Protein AF-A0A1W9MAE9-F1 (afdb_monomer_lite)

Secondary structure (DSSP, 8-state):
--HHHHHHHHHHHHHHHTT-THHHHHHHHHTT--SHHHHHHHHHHHHHTTGGGTTTSTTHHHHHHHHHHHHHHHHHHHHHHTTPPPHHHHHHHHHHHHHHHHHHHHHHHHHHHHHHHHHHHHHHHHHHHHHHHHHHHHHHHHHHHHHHHHHHHHHHHHSSSSSSS--

Sequence (167 aa):
MDKNFLEFWGNFMLNAAKGQQQVENINRWMKGGSGDGFQELTSMFKKAYGLDSSEKSPEYAGFWKKASEDFFNSFKESMGLMGMVSKEEHLNLVRKYETLKEKAENQDETIRHLRMLLGEKDIEQKEISGKFQELAKSQTDQFQELVKNFRQCYQGSSSKTEEKKGS

Radius of gyration: 48.19 Å; chains: 1; bounding box: 92×35×137 Å

pLDDT: mean 79.68, std 14.2, range [36.09, 94.31]

Structure (mmCIF, N/CA/C/O backbone):
data_AF-A0A1W9MAE9-F1
#
_entry.id   AF-A0A1W9MAE9-F1
#
loop_
_atom_site.group_PDB
_atom_site.id
_atom_site.type_symbol
_atom_site.label_atom_id
_atom_site.label_alt_id
_atom_site.label_comp_id
_atom_site.label_asym_id
_atom_site.label_entity_id
_atom_site.label_seq_id
_atom_site.pdbx_PDB_ins_code
_atom_site.Cartn_x
_atom_site.Cartn_y
_atom_site.Cartn_z
_atom_site.occupancy
_atom_site.B_iso_or_equiv
_atom_site.auth_seq_id
_atom_site.auth_comp_id
_atom_site.auth_asym_id
_atom_site.auth_atom_id
_atom_site.pdbx_PDB_model_num
ATOM 1 N N . MET A 1 1 ? 1.046 7.521 -25.106 1.00 81.00 1 MET A N 1
ATOM 2 C CA . MET A 1 1 ? 2.027 6.541 -25.607 1.00 81.00 1 MET A CA 1
ATOM 3 C C . MET A 1 1 ? 2.375 6.901 -27.033 1.00 81.00 1 MET A C 1
ATOM 5 O O . MET A 1 1 ? 1.470 7.118 -27.833 1.00 81.00 1 MET A O 1
ATOM 9 N N . ASP A 1 2 ? 3.664 6.984 -27.338 1.00 88.19 2 ASP A N 1
ATOM 10 C CA . ASP A 1 2 ? 4.166 7.301 -28.671 1.00 88.19 2 ASP A CA 1
ATOM 11 C C . ASP A 1 2 ? 4.330 6.047 -29.552 1.00 88.19 2 ASP A C 1
ATOM 13 O O . ASP A 1 2 ? 4.388 4.911 -29.075 1.00 88.19 2 ASP A O 1
ATOM 17 N N . LYS A 1 3 ? 4.381 6.255 -30.872 1.00 90.31 3 LYS A N 1
ATOM 18 C CA . LYS A 1 3 ? 4.482 5.172 -31.860 1.00 90.31 3 LYS A CA 1
ATOM 19 C C . LYS A 1 3 ? 5.784 4.375 -31.720 1.00 90.31 3 LYS A C 1
ATOM 21 O O . LYS A 1 3 ? 5.751 3.158 -31.882 1.00 90.31 3 LYS A O 1
ATOM 26 N N . ASN A 1 4 ? 6.899 5.036 -31.413 1.00 90.88 4 ASN A N 1
ATOM 27 C CA . ASN A 1 4 ? 8.212 4.394 -31.340 1.00 90.88 4 ASN A CA 1
ATOM 28 C C . ASN A 1 4 ? 8.292 3.474 -30.114 1.00 90.88 4 ASN A C 1
ATOM 30 O O . ASN A 1 4 ? 8.843 2.380 -30.198 1.00 90.88 4 ASN A O 1
ATOM 34 N N . PHE A 1 5 ? 7.656 3.857 -29.003 1.00 90.06 5 PHE A N 1
ATOM 35 C CA . PHE A 1 5 ? 7.480 2.990 -27.836 1.00 90.06 5 PHE A CA 1
ATOM 36 C C . PHE A 1 5 ? 6.706 1.704 -28.170 1.00 90.06 5 PHE A C 1
ATOM 38 O O . PHE A 1 5 ? 7.110 0.608 -27.773 1.00 90.06 5 PHE A O 1
ATOM 45 N N . LEU A 1 6 ? 5.610 1.809 -28.928 1.00 89.75 6 LEU A N 1
ATOM 46 C CA . LEU A 1 6 ? 4.840 0.638 -29.364 1.00 89.75 6 LEU A CA 1
ATOM 47 C C . LEU A 1 6 ? 5.619 -0.223 -30.361 1.00 89.75 6 LEU A C 1
ATOM 49 O O . LEU A 1 6 ? 5.540 -1.445 -30.303 1.00 89.75 6 LEU A O 1
ATOM 53 N N . GLU A 1 7 ? 6.393 0.396 -31.249 1.00 90.06 7 GLU A N 1
ATOM 54 C CA . GLU A 1 7 ? 7.270 -0.307 -32.184 1.00 90.06 7 GLU A CA 1
ATOM 55 C C . GLU A 1 7 ? 8.385 -1.065 -31.451 1.00 90.06 7 GLU A C 1
ATOM 57 O O . GLU A 1 7 ? 8.657 -2.225 -31.768 1.00 90.06 7 GLU A O 1
ATOM 62 N N . PHE A 1 8 ? 8.974 -0.459 -30.418 1.00 90.12 8 PHE A N 1
ATOM 63 C CA . PHE A 1 8 ? 9.934 -1.114 -29.535 1.00 90.12 8 PHE A CA 1
ATOM 64 C C . PHE A 1 8 ? 9.328 -2.365 -28.882 1.00 90.12 8 PHE A C 1
ATOM 66 O O . PHE A 1 8 ? 9.866 -3.463 -29.043 1.00 90.12 8 PHE A O 1
ATOM 73 N N . TRP A 1 9 ? 8.184 -2.228 -28.202 1.00 86.88 9 TRP A N 1
ATOM 74 C CA . TRP A 1 9 ? 7.531 -3.352 -27.520 1.00 86.88 9 TRP A CA 1
ATOM 75 C C . TRP A 1 9 ? 6.960 -4.393 -28.485 1.00 86.88 9 TRP A C 1
ATOM 77 O O . TRP A 1 9 ? 7.002 -5.585 -28.191 1.00 86.88 9 TRP A O 1
ATOM 87 N N . GLY A 1 10 ? 6.474 -3.976 -29.654 1.00 87.31 10 GLY A N 1
ATOM 88 C CA . GLY A 1 10 ? 6.004 -4.873 -30.705 1.00 87.31 10 GLY A CA 1
ATOM 89 C C . GLY A 1 10 ? 7.134 -5.750 -31.238 1.00 87.31 10 GLY A C 1
ATOM 90 O O . GLY A 1 10 ? 7.005 -6.971 -31.265 1.00 87.31 10 GLY A O 1
ATOM 91 N N . ASN A 1 11 ? 8.277 -5.149 -31.579 1.00 86.31 11 ASN A N 1
ATOM 92 C CA . ASN A 1 11 ? 9.458 -5.894 -32.017 1.00 86.31 11 ASN A CA 1
ATOM 93 C C . ASN A 1 11 ? 9.990 -6.816 -30.914 1.00 86.31 11 ASN A C 1
ATOM 95 O O . ASN A 1 11 ? 10.343 -7.961 -31.187 1.00 86.31 11 ASN A O 1
ATOM 99 N N . PHE A 1 12 ? 9.990 -6.345 -29.668 1.00 83.44 12 PHE A N 1
ATOM 100 C CA . PHE A 1 12 ? 10.387 -7.132 -28.506 1.00 83.44 12 PHE A CA 1
ATOM 101 C C . PHE A 1 12 ? 9.510 -8.366 -28.292 1.00 83.44 12 PHE A C 1
ATOM 103 O O . PHE A 1 12 ? 10.018 -9.482 -28.218 1.00 83.44 12 PHE A O 1
ATOM 110 N N . MET A 1 13 ? 8.189 -8.203 -28.271 1.00 83.75 13 MET A N 1
ATOM 111 C CA . MET A 1 13 ? 7.272 -9.328 -28.082 1.00 83.75 13 MET A CA 1
ATOM 112 C C . MET A 1 13 ? 7.301 -10.297 -29.269 1.00 83.75 13 MET A C 1
ATOM 114 O O . MET A 1 13 ? 7.231 -11.509 -29.074 1.00 83.75 13 MET A O 1
ATOM 118 N N . LEU A 1 14 ? 7.454 -9.793 -30.498 1.00 84.38 14 LEU A N 1
ATOM 119 C CA . LEU A 1 14 ? 7.577 -10.634 -31.692 1.00 84.38 14 LEU A CA 1
ATOM 120 C C . LEU A 1 14 ? 8.859 -11.469 -31.687 1.00 84.38 14 LEU A C 1
ATOM 122 O O . LEU A 1 14 ? 8.829 -12.640 -32.064 1.00 84.38 14 LEU A O 1
ATOM 126 N N . ASN A 1 15 ? 9.983 -10.892 -31.273 1.00 78.44 15 ASN A N 1
ATOM 127 C CA . ASN A 1 15 ? 11.249 -11.611 -31.192 1.00 78.44 15 ASN A CA 1
ATOM 128 C C . ASN A 1 15 ? 11.255 -12.615 -30.025 1.00 78.44 15 ASN A C 1
ATOM 130 O O . ASN A 1 15 ? 11.733 -13.739 -30.194 1.00 78.44 15 ASN A O 1
ATOM 134 N N . ALA A 1 16 ? 10.630 -12.271 -28.892 1.00 76.12 16 ALA A N 1
ATOM 135 C CA . ALA A 1 16 ? 10.379 -13.211 -27.801 1.00 76.12 16 ALA A CA 1
ATOM 136 C C . ALA A 1 16 ? 9.494 -14.391 -28.250 1.00 76.12 16 ALA A C 1
ATOM 138 O O . ALA A 1 16 ? 9.818 -15.545 -27.971 1.00 76.12 16 ALA A O 1
ATOM 139 N N . ALA A 1 17 ? 8.427 -14.133 -29.015 1.00 76.94 17 ALA A N 1
ATOM 140 C CA . ALA A 1 17 ? 7.541 -15.171 -29.553 1.00 76.94 17 ALA A CA 1
ATOM 141 C C . ALA A 1 17 ? 8.239 -16.102 -30.560 1.00 76.94 17 ALA A C 1
ATOM 143 O O . ALA A 1 17 ? 7.889 -17.275 -30.669 1.00 76.94 17 ALA A O 1
ATOM 144 N N . LYS A 1 18 ? 9.253 -15.603 -31.275 1.00 77.50 18 LYS A N 1
ATOM 145 C CA . LYS A 1 18 ? 10.089 -16.399 -32.189 1.00 77.50 18 LYS A CA 1
ATOM 146 C C . LYS A 1 18 ? 11.131 -17.265 -31.468 1.00 77.50 18 LYS A C 1
ATOM 148 O O . LYS A 1 18 ? 11.883 -17.965 -32.140 1.00 77.50 18 LYS A O 1
ATOM 153 N N . GLY A 1 19 ? 11.200 -17.221 -30.135 1.00 65.62 19 GLY A N 1
ATOM 154 C CA . GLY A 1 19 ? 12.143 -18.019 -29.348 1.00 65.62 19 GLY A CA 1
ATOM 155 C C . GLY A 1 19 ? 13.604 -17.579 -29.488 1.00 65.62 19 GLY A C 1
ATOM 156 O O . GLY A 1 19 ? 14.506 -18.353 -29.177 1.00 65.62 19 GLY A O 1
ATOM 157 N N . GLN A 1 20 ? 13.862 -16.353 -29.960 1.00 62.25 20 GLN A N 1
ATOM 158 C CA . GLN A 1 20 ? 15.208 -15.777 -29.900 1.00 62.25 20 GLN A CA 1
ATOM 159 C C . GLN A 1 20 ? 15.594 -15.539 -28.425 1.00 62.25 20 GLN A C 1
ATOM 161 O O . GLN A 1 20 ? 14.709 -15.393 -27.583 1.00 62.25 20 GLN A O 1
ATOM 166 N N . GLN A 1 21 ? 16.900 -15.497 -28.111 1.00 60.44 21 GLN A N 1
ATOM 167 C CA . GLN A 1 21 ? 17.541 -15.384 -26.772 1.00 60.44 21 GLN A CA 1
ATOM 168 C C . GLN A 1 21 ? 16.998 -14.295 -25.809 1.00 60.44 21 GLN A C 1
ATOM 170 O O . GLN A 1 21 ? 17.465 -14.158 -24.679 1.00 60.44 21 GLN A O 1
ATOM 175 N N . GLN A 1 22 ? 15.985 -13.536 -26.208 1.00 61.56 22 GLN A N 1
ATOM 176 C CA . GLN A 1 22 ? 15.434 -12.388 -25.511 1.00 61.56 22 GLN A CA 1
ATOM 177 C C . GLN A 1 22 ? 14.800 -12.727 -24.157 1.00 61.56 22 GLN A C 1
ATOM 179 O O . GLN A 1 22 ? 14.970 -11.958 -23.219 1.00 61.56 22 GLN A O 1
ATOM 184 N N . VAL A 1 23 ? 14.156 -13.889 -23.983 1.00 61.47 23 VAL A N 1
ATOM 185 C CA . VAL A 1 23 ? 13.601 -14.286 -22.667 1.00 61.47 23 VAL A CA 1
ATOM 186 C C . VAL A 1 23 ? 14.709 -14.518 -21.632 1.00 61.47 23 VAL A C 1
ATOM 188 O O . VAL A 1 23 ? 14.590 -14.109 -20.474 1.00 61.47 23 VAL A O 1
ATOM 191 N N . GLU A 1 24 ? 15.829 -15.113 -22.047 1.00 62.38 24 GLU A N 1
ATOM 192 C CA . GLU A 1 24 ? 17.001 -15.263 -21.182 1.00 62.38 24 GLU A CA 1
ATOM 193 C C . GLU A 1 24 ? 17.672 -13.917 -20.898 1.00 62.38 24 GLU A C 1
ATOM 195 O O . GLU A 1 24 ? 18.082 -13.666 -19.762 1.00 62.38 24 GLU A O 1
ATOM 200 N N . ASN A 1 25 ? 17.731 -13.031 -21.894 1.00 63.41 25 ASN A N 1
ATOM 201 C CA . ASN A 1 25 ? 18.308 -11.694 -21.760 1.00 63.41 25 ASN A CA 1
ATOM 202 C C . ASN A 1 25 ? 17.491 -10.807 -20.806 1.00 63.41 25 ASN A C 1
ATOM 204 O O . ASN A 1 25 ? 18.083 -10.069 -20.020 1.00 63.41 25 ASN A O 1
ATOM 208 N N . ILE A 1 26 ? 16.159 -10.953 -20.767 1.00 62.94 26 ILE A N 1
ATOM 209 C CA . ILE A 1 26 ? 15.279 -10.299 -19.780 1.00 62.94 26 ILE A CA 1
ATOM 210 C C . ILE A 1 26 ? 15.590 -10.778 -18.366 1.00 62.94 26 ILE A C 1
ATOM 212 O O . ILE A 1 26 ? 15.756 -9.964 -17.460 1.00 62.94 26 ILE A O 1
ATOM 216 N N . ASN A 1 27 ? 15.683 -12.095 -18.165 1.00 61.56 27 ASN A N 1
ATOM 217 C CA . ASN A 1 27 ? 15.955 -12.655 -16.843 1.00 61.56 27 ASN A CA 1
ATOM 218 C C . ASN A 1 27 ? 17.351 -12.240 -16.347 1.00 61.56 27 ASN A C 1
ATOM 220 O O . ASN A 1 27 ? 17.532 -11.952 -15.167 1.00 61.56 27 ASN A O 1
ATOM 224 N N . ARG A 1 28 ? 18.338 -12.153 -17.251 1.00 64.88 28 ARG A N 1
ATOM 225 C CA . ARG A 1 28 ? 19.680 -11.637 -16.942 1.00 64.88 28 ARG A CA 1
ATOM 226 C C . ARG A 1 28 ? 19.654 -10.141 -16.621 1.00 64.88 28 ARG A C 1
ATOM 228 O O . ARG A 1 28 ? 20.238 -9.750 -15.618 1.00 64.88 28 ARG A O 1
ATOM 235 N N . TRP A 1 29 ? 18.935 -9.328 -17.393 1.00 61.53 29 TRP A N 1
ATOM 236 C CA . TRP A 1 29 ? 18.770 -7.893 -17.140 1.00 61.53 29 TRP A CA 1
ATOM 237 C C . TRP A 1 29 ? 18.083 -7.614 -15.793 1.00 61.53 29 TRP A C 1
ATOM 239 O O . TRP A 1 29 ? 18.607 -6.848 -14.986 1.00 61.53 29 TRP A O 1
ATOM 249 N N . MET A 1 30 ? 16.977 -8.304 -15.490 1.00 59.62 30 MET A N 1
ATOM 250 C CA . MET A 1 30 ? 16.266 -8.179 -14.208 1.00 59.62 30 MET A CA 1
ATOM 251 C C . MET A 1 30 ? 17.112 -8.621 -13.005 1.00 59.62 30 MET A C 1
ATOM 253 O O . MET A 1 30 ? 16.928 -8.110 -11.904 1.00 59.62 30 MET A O 1
ATOM 257 N N . LYS A 1 31 ? 18.055 -9.551 -13.206 1.00 61.78 31 LYS A N 1
ATOM 258 C CA . LYS A 1 31 ? 18.998 -10.021 -12.176 1.00 61.78 31 LYS A CA 1
ATOM 259 C C . LYS A 1 31 ? 20.262 -9.158 -12.048 1.00 61.78 31 LYS A C 1
ATOM 261 O O . LYS A 1 31 ? 21.145 -9.513 -11.274 1.00 61.78 31 LYS A O 1
ATOM 266 N N . GLY A 1 32 ? 20.367 -8.045 -12.781 1.00 54.81 32 GLY A N 1
ATOM 267 C CA . GLY A 1 32 ? 21.540 -7.163 -12.749 1.00 54.81 32 GLY A CA 1
ATOM 268 C C . GLY A 1 32 ? 22.749 -7.683 -13.541 1.00 54.81 32 GLY A C 1
ATOM 269 O O . GLY A 1 32 ? 23.876 -7.260 -13.293 1.00 54.81 32 GLY A O 1
ATOM 270 N N . GLY A 1 33 ? 22.534 -8.609 -14.479 1.00 51.53 33 GLY A N 1
ATOM 271 C CA . GLY A 1 33 ? 23.567 -9.186 -15.337 1.00 51.53 33 GLY A CA 1
ATOM 272 C C . GLY A 1 33 ? 24.100 -8.203 -16.386 1.00 51.53 33 GLY A C 1
ATOM 273 O O . GLY A 1 33 ? 23.342 -7.511 -17.063 1.00 51.53 33 GLY A O 1
ATOM 274 N N . SER A 1 34 ? 25.426 -8.159 -16.502 1.00 52.59 34 SER A N 1
ATOM 275 C CA . SER A 1 34 ? 26.221 -7.208 -17.285 1.00 52.59 34 SER A CA 1
ATOM 276 C C . SER A 1 34 ? 26.209 -7.462 -18.805 1.00 52.59 34 SER A C 1
ATOM 278 O O . SER A 1 34 ? 26.154 -8.605 -19.252 1.00 52.59 34 SER A O 1
ATOM 280 N N . GLY A 1 35 ? 26.375 -6.385 -19.586 1.00 56.44 35 GLY A N 1
ATOM 281 C CA . GLY A 1 35 ? 26.931 -6.402 -20.948 1.00 56.44 35 GLY A CA 1
ATOM 282 C C . GLY A 1 35 ? 25.945 -6.670 -22.087 1.00 56.44 35 GLY A C 1
ATOM 283 O O . GLY A 1 35 ? 25.373 -5.734 -22.644 1.00 56.44 35 GLY A O 1
ATOM 284 N N . ASP A 1 36 ? 25.773 -7.936 -22.459 1.00 59.78 36 ASP A N 1
ATOM 285 C CA . ASP A 1 36 ? 25.252 -8.310 -23.784 1.00 59.78 36 ASP A CA 1
ATOM 286 C C . ASP A 1 36 ? 23.735 -8.111 -23.928 1.00 59.78 36 ASP A C 1
ATOM 288 O O . ASP A 1 36 ? 23.262 -7.591 -24.939 1.00 59.78 36 ASP A O 1
ATOM 292 N N . GLY A 1 37 ? 22.956 -8.424 -22.885 1.00 61.50 37 GLY A N 1
ATOM 293 C CA . GLY A 1 37 ? 21.502 -8.204 -22.894 1.00 61.50 37 GLY A CA 1
ATOM 294 C C . GLY A 1 37 ? 21.120 -6.719 -22.933 1.00 61.50 37 GLY A C 1
ATOM 295 O O . GLY A 1 37 ? 20.092 -6.347 -23.496 1.00 61.50 37 GLY A O 1
ATOM 296 N N . PHE A 1 38 ? 21.974 -5.849 -22.383 1.00 68.31 38 PHE A N 1
ATOM 297 C CA . PHE A 1 38 ? 21.770 -4.402 -22.423 1.00 68.31 38 PHE A CA 1
ATOM 298 C C . PHE A 1 38 ? 22.095 -3.812 -23.803 1.00 68.31 38 PHE A C 1
ATOM 300 O O . PHE A 1 38 ? 21.436 -2.865 -24.234 1.00 68.31 38 PHE A O 1
ATOM 307 N N . GLN A 1 39 ? 23.068 -4.382 -24.522 1.00 73.62 39 GLN A N 1
ATOM 308 C CA . GLN A 1 39 ? 23.413 -3.953 -25.881 1.00 73.62 39 GLN A CA 1
ATOM 309 C C . GLN A 1 39 ? 22.302 -4.268 -26.887 1.00 73.62 39 GLN A C 1
ATOM 311 O O . GLN A 1 39 ? 21.976 -3.410 -27.708 1.00 73.62 39 GLN A O 1
ATOM 316 N N . GLU A 1 40 ? 21.671 -5.443 -26.796 1.00 75.00 40 GLU A N 1
ATOM 317 C CA . GLU A 1 40 ? 20.544 -5.805 -27.667 1.00 75.00 40 GLU A CA 1
ATOM 318 C C . GLU A 1 40 ? 19.345 -4.866 -27.455 1.00 75.00 40 GLU A C 1
ATOM 320 O O . GLU A 1 40 ? 18.816 -4.300 -28.412 1.00 75.00 40 GLU A O 1
ATOM 325 N N . LEU A 1 41 ? 18.972 -4.617 -26.194 1.00 76.94 41 LEU A N 1
ATOM 326 C CA . LEU A 1 41 ? 17.910 -3.667 -25.843 1.00 76.94 41 LEU A CA 1
ATOM 327 C C . LEU A 1 41 ? 18.232 -2.248 -26.320 1.00 76.94 41 LEU A C 1
ATOM 329 O O . LEU A 1 41 ? 17.367 -1.560 -26.862 1.00 76.94 41 LEU A O 1
ATOM 333 N N . THR A 1 42 ? 19.488 -1.829 -26.164 1.00 82.88 42 THR A N 1
ATOM 334 C CA . THR A 1 42 ? 19.967 -0.531 -26.645 1.00 82.88 42 THR A CA 1
ATOM 335 C C . THR A 1 42 ? 19.876 -0.432 -28.167 1.00 82.88 42 THR A C 1
ATOM 337 O O . THR A 1 42 ? 19.451 0.599 -28.677 1.00 82.88 42 THR A O 1
ATOM 340 N N . SER A 1 43 ? 20.223 -1.488 -28.906 1.00 85.00 43 SER A N 1
ATOM 341 C CA . SER A 1 43 ? 20.089 -1.522 -30.368 1.00 85.00 43 SER A CA 1
ATOM 342 C C . SER A 1 43 ? 18.626 -1.448 -30.805 1.00 85.00 43 SER A C 1
ATOM 344 O O . SER A 1 43 ? 18.282 -0.663 -31.683 1.00 85.00 43 SER A O 1
ATOM 346 N N . MET A 1 44 ? 17.733 -2.194 -30.152 1.00 84.06 44 MET A N 1
ATOM 347 C CA . MET A 1 44 ? 16.300 -2.126 -30.446 1.00 84.06 44 MET A CA 1
ATOM 348 C C . MET A 1 44 ? 15.718 -0.741 -30.167 1.00 84.06 44 MET A C 1
ATOM 350 O O . MET A 1 44 ? 14.931 -0.231 -30.964 1.00 84.06 44 MET A O 1
ATOM 354 N N . PHE A 1 45 ? 16.124 -0.121 -29.059 1.00 88.19 45 PHE A N 1
ATOM 355 C CA . PHE A 1 45 ? 15.749 1.246 -28.720 1.00 88.19 45 PHE A CA 1
ATOM 356 C C . PHE A 1 45 ? 16.246 2.236 -29.778 1.00 88.19 45 PHE A C 1
ATOM 358 O O . PHE A 1 45 ? 15.460 3.029 -30.299 1.00 88.19 45 PHE A O 1
ATOM 365 N N . LYS A 1 46 ? 17.526 2.151 -30.161 1.00 88.12 46 LYS A N 1
ATOM 366 C CA . LYS A 1 46 ? 18.095 3.017 -31.197 1.00 88.12 46 LYS A CA 1
ATOM 367 C C . LYS A 1 46 ? 17.366 2.866 -32.524 1.00 88.12 46 LYS A C 1
ATOM 369 O O . LYS A 1 46 ? 17.065 3.874 -33.156 1.00 88.12 46 LYS A O 1
ATOM 374 N N . LYS A 1 47 ? 17.018 1.643 -32.912 1.00 89.12 47 LYS A N 1
ATOM 375 C CA . LYS A 1 47 ? 16.259 1.377 -34.132 1.00 89.12 47 LYS A CA 1
ATOM 376 C C . LYS A 1 47 ? 14.854 1.977 -34.082 1.00 89.12 47 LYS A C 1
ATOM 378 O O . LYS A 1 47 ? 14.465 2.673 -35.014 1.00 89.12 47 LYS A O 1
ATOM 383 N N . ALA A 1 48 ? 14.124 1.756 -32.988 1.00 88.44 48 ALA A N 1
ATOM 384 C CA . ALA A 1 48 ? 12.757 2.254 -32.820 1.00 88.44 48 ALA A CA 1
ATOM 385 C C . ALA A 1 48 ? 12.681 3.791 -32.812 1.00 88.44 48 ALA A C 1
ATOM 387 O O . ALA A 1 48 ? 11.730 4.364 -33.331 1.00 88.44 48 ALA A O 1
ATOM 388 N N . TYR A 1 49 ? 13.697 4.466 -32.266 1.00 89.44 49 TYR A N 1
ATOM 389 C CA . TYR A 1 49 ? 13.762 5.931 -32.208 1.00 89.44 49 TYR A CA 1
ATOM 390 C C . TYR A 1 49 ? 14.611 6.561 -33.328 1.00 89.44 49 TYR A C 1
ATOM 392 O O . TYR A 1 49 ? 14.852 7.766 -33.309 1.00 89.44 49 TYR A O 1
ATOM 400 N N . GLY A 1 50 ? 15.069 5.776 -34.312 1.00 86.06 50 GLY A N 1
ATOM 401 C CA . GLY A 1 50 ? 15.853 6.273 -35.452 1.00 86.06 50 GLY A CA 1
ATOM 402 C C . GLY A 1 50 ? 17.251 6.800 -35.095 1.00 86.06 50 GLY A C 1
ATOM 403 O O . GLY A 1 50 ? 17.841 7.574 -35.848 1.00 86.06 50 GLY A O 1
ATOM 404 N N . LEU A 1 51 ? 17.799 6.392 -33.951 1.00 84.38 51 LEU A N 1
ATOM 405 C CA . LEU A 1 51 ? 19.100 6.826 -33.439 1.00 84.38 51 LEU A CA 1
ATOM 406 C C . LEU A 1 51 ? 20.282 6.057 -34.052 1.00 84.38 51 LEU A C 1
ATOM 408 O O . LEU A 1 51 ? 21.402 6.557 -33.986 1.00 84.38 51 LEU A O 1
ATOM 412 N N . ASP A 1 52 ? 20.049 4.908 -34.700 1.00 78.12 52 ASP A N 1
ATOM 413 C CA . ASP A 1 52 ? 21.098 4.097 -35.356 1.00 78.12 52 ASP A CA 1
ATOM 414 C C . ASP A 1 52 ? 21.884 4.880 -36.425 1.00 78.12 52 ASP A C 1
ATOM 416 O O . ASP A 1 52 ? 23.065 4.634 -36.655 1.00 78.12 52 ASP A O 1
ATOM 420 N N . SER A 1 53 ? 21.241 5.859 -37.067 1.00 65.12 53 SER A N 1
ATOM 421 C CA . SER A 1 53 ? 21.856 6.677 -38.126 1.00 65.12 53 SER A CA 1
ATOM 422 C C . SER A 1 53 ? 22.569 7.922 -37.584 1.00 65.12 53 SER A C 1
ATOM 424 O O . SER A 1 53 ? 23.312 8.582 -38.310 1.00 65.12 53 SER A O 1
ATOM 426 N N . SER A 1 54 ? 22.325 8.262 -36.315 1.00 62.09 54 SER A N 1
ATOM 427 C CA . SER A 1 54 ? 22.621 9.577 -35.738 1.00 62.09 54 SER A CA 1
ATOM 428 C C . SER A 1 54 ? 23.862 9.591 -34.844 1.00 62.09 54 SER A C 1
ATOM 430 O O . SER A 1 54 ? 24.259 10.666 -34.408 1.00 62.09 54 SER A O 1
ATOM 432 N N . GLU A 1 55 ? 24.510 8.445 -34.596 1.00 65.50 55 GLU A N 1
ATOM 433 C CA . GLU A 1 55 ? 25.661 8.314 -33.675 1.00 65.50 55 GLU A CA 1
ATOM 434 C C . GLU A 1 55 ? 26.854 9.224 -34.002 1.00 65.50 55 GLU A C 1
ATOM 436 O O . GLU A 1 55 ? 27.662 9.530 -33.129 1.00 65.50 55 GLU A O 1
ATOM 441 N N . LYS A 1 56 ? 26.973 9.673 -35.255 1.00 67.62 56 LYS A N 1
ATOM 442 C CA . LYS A 1 56 ? 28.063 10.544 -35.722 1.00 67.62 56 LYS A CA 1
ATOM 443 C C . LYS A 1 56 ? 27.711 12.035 -35.685 1.00 67.62 56 LYS A C 1
ATOM 445 O O . LYS A 1 56 ? 28.550 12.859 -36.039 1.00 67.62 56 LYS A O 1
ATOM 450 N N . SER A 1 57 ? 26.481 12.384 -35.303 1.00 75.31 57 SER A N 1
ATOM 451 C CA . SER A 1 57 ? 26.030 13.773 -35.234 1.00 75.31 57 SER A CA 1
ATOM 452 C C . SER A 1 57 ? 26.462 14.425 -33.914 1.00 75.31 57 SER A C 1
ATOM 454 O O . SER A 1 57 ? 26.281 13.819 -32.855 1.00 75.31 57 SER A O 1
ATOM 456 N N . PRO A 1 58 ? 26.937 15.685 -33.927 1.00 73.69 58 PRO A N 1
ATOM 457 C CA . PRO A 1 58 ? 27.154 16.472 -32.709 1.00 73.69 58 PRO A CA 1
ATOM 458 C C . PRO A 1 58 ? 25.896 16.594 -31.829 1.00 73.69 58 PRO A C 1
ATOM 460 O O . PRO A 1 58 ? 25.995 16.808 -30.624 1.00 73.69 58 PRO A O 1
ATOM 463 N N . GLU A 1 59 ? 24.709 16.430 -32.420 1.00 81.31 59 GLU A N 1
ATOM 464 C CA . GLU A 1 59 ? 23.402 16.549 -31.761 1.00 81.31 59 GLU A CA 1
ATOM 465 C C . GLU A 1 59 ? 22.894 15.225 -31.166 1.00 81.31 59 GLU A C 1
ATOM 467 O O . GLU A 1 59 ? 21.844 15.194 -30.520 1.00 81.31 59 GLU A O 1
ATOM 472 N N . TYR A 1 60 ? 23.637 14.125 -31.342 1.00 82.38 60 TYR A N 1
ATOM 473 C CA . TYR A 1 60 ? 23.240 12.786 -30.899 1.00 82.38 60 TYR A CA 1
ATOM 474 C C . TYR A 1 60 ? 22.852 12.739 -29.418 1.00 82.38 60 TYR A C 1
ATOM 476 O O . TYR A 1 60 ? 21.855 12.116 -29.057 1.00 82.38 60 TYR A O 1
ATOM 484 N N . ALA A 1 61 ? 23.587 13.452 -28.560 1.00 83.81 61 ALA A N 1
ATOM 485 C CA . ALA A 1 61 ? 23.285 13.531 -27.133 1.00 83.81 61 ALA A CA 1
ATOM 486 C C . ALA A 1 61 ? 21.901 14.151 -26.853 1.00 83.81 61 ALA A C 1
ATOM 488 O O . ALA A 1 61 ? 21.188 13.699 -25.956 1.00 83.81 61 ALA A O 1
ATOM 489 N N . GLY A 1 62 ? 21.498 15.155 -27.639 1.00 86.81 62 GLY A N 1
ATOM 490 C CA . GLY A 1 62 ? 20.180 15.781 -27.542 1.00 86.81 62 GLY A CA 1
ATOM 491 C C . GLY A 1 62 ? 19.063 14.850 -28.012 1.00 86.81 62 GLY A C 1
ATOM 492 O O . GLY A 1 62 ? 18.057 14.700 -27.317 1.00 86.81 62 GLY A O 1
ATOM 493 N N . PHE A 1 63 ? 19.262 14.163 -29.142 1.00 86.94 63 PHE A N 1
ATOM 494 C CA . PHE A 1 63 ? 18.300 13.178 -29.645 1.00 86.94 63 PHE A CA 1
ATOM 495 C C . PHE A 1 63 ? 18.146 11.982 -28.705 1.00 86.94 63 PHE A C 1
ATOM 497 O O . PHE A 1 63 ? 17.023 11.562 -28.436 1.00 86.94 63 PHE A O 1
ATOM 504 N N . TRP A 1 64 ? 19.249 11.485 -28.142 1.00 87.50 64 TRP A N 1
ATOM 505 C CA . TRP A 1 64 ? 19.236 10.415 -27.148 1.00 87.50 64 TRP A CA 1
ATOM 506 C C . TRP A 1 64 ? 18.456 10.810 -25.893 1.00 87.50 64 TRP A C 1
ATOM 508 O O . TRP A 1 64 ? 17.614 10.045 -25.416 1.00 87.50 64 TRP A O 1
ATOM 518 N N . LYS A 1 65 ? 18.712 12.014 -25.362 1.00 89.31 65 LYS A N 1
ATOM 519 C CA . LYS A 1 65 ? 18.011 12.529 -24.181 1.00 89.31 65 LYS A CA 1
ATOM 520 C C . L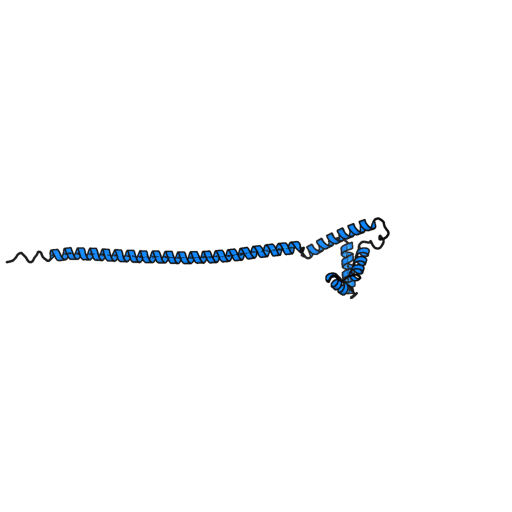YS A 1 65 ? 16.509 12.626 -24.437 1.00 89.31 65 LYS A C 1
ATOM 522 O O . LYS A 1 65 ? 15.732 12.089 -23.654 1.00 89.31 65 LYS A O 1
ATOM 527 N N . LYS A 1 66 ? 16.114 13.236 -25.557 1.00 90.25 66 LYS A N 1
ATOM 528 C CA . LYS A 1 66 ? 14.704 13.383 -25.932 1.00 90.25 66 LYS A CA 1
ATOM 529 C C . LYS 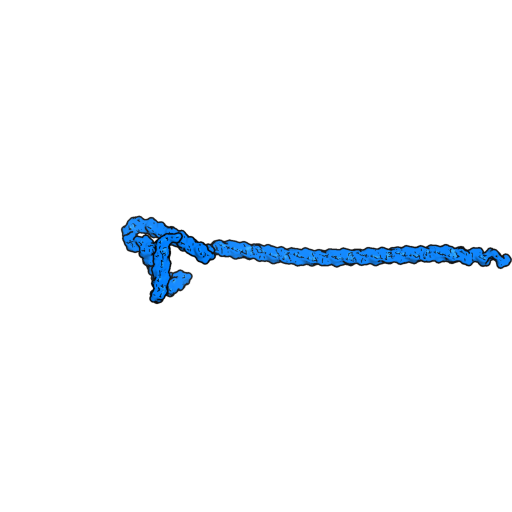A 1 66 ? 14.013 12.029 -26.120 1.00 90.25 66 LYS A C 1
ATOM 531 O O . LYS A 1 66 ? 12.957 11.803 -25.546 1.00 90.25 66 LYS A O 1
ATOM 536 N N . ALA A 1 67 ? 14.637 11.106 -26.852 1.00 90.25 67 ALA A N 1
ATOM 537 C CA . ALA A 1 67 ? 14.101 9.760 -27.047 1.00 90.25 67 ALA A CA 1
ATOM 538 C C . ALA A 1 67 ? 13.942 9.001 -25.720 1.00 90.25 67 ALA A C 1
ATOM 540 O O . ALA A 1 67 ? 12.968 8.278 -25.531 1.00 90.25 67 ALA A O 1
ATOM 541 N N . SER A 1 68 ? 14.880 9.185 -24.785 1.00 89.00 68 SER A N 1
ATOM 542 C CA . SER A 1 68 ? 14.791 8.583 -23.453 1.00 89.00 68 SER A CA 1
ATOM 543 C C . SER A 1 68 ? 13.622 9.165 -22.656 1.00 89.00 68 SER A C 1
ATOM 545 O O . SER A 1 68 ? 12.857 8.411 -22.063 1.00 89.00 68 SER A O 1
ATOM 547 N N . GLU A 1 69 ? 13.458 10.490 -22.655 1.00 91.31 69 GLU A N 1
ATOM 548 C CA . GLU A 1 69 ? 12.340 11.168 -21.986 1.00 91.31 69 GLU A CA 1
ATOM 549 C C . GLU A 1 69 ? 10.986 10.711 -22.548 1.00 91.31 69 GLU A C 1
ATOM 551 O O . GLU A 1 69 ? 10.105 10.319 -21.780 1.00 91.31 69 GLU A O 1
ATOM 556 N N . ASP A 1 70 ? 10.847 10.676 -23.875 1.00 91.69 70 ASP A N 1
ATOM 557 C CA . ASP A 1 70 ? 9.634 10.213 -24.557 1.00 91.69 70 ASP A CA 1
ATOM 558 C C . ASP A 1 70 ? 9.318 8.747 -24.201 1.00 91.69 70 ASP A C 1
ATOM 560 O O . ASP A 1 70 ? 8.183 8.416 -23.845 1.00 91.69 70 ASP A O 1
ATOM 564 N N . PHE A 1 71 ? 10.333 7.878 -24.193 1.00 90.12 71 PHE A N 1
ATOM 565 C CA . PHE A 1 71 ? 10.184 6.473 -23.813 1.00 90.12 71 PHE A CA 1
ATOM 566 C C . PHE A 1 71 ? 9.751 6.294 -22.355 1.00 90.12 71 PHE A C 1
ATOM 568 O O . PHE A 1 71 ? 8.833 5.520 -22.080 1.00 90.12 71 PHE A O 1
ATOM 575 N N . PHE A 1 72 ? 10.374 7.005 -21.408 1.00 86.69 72 PHE A N 1
ATOM 576 C CA . PHE A 1 72 ? 10.006 6.917 -19.991 1.00 86.69 72 PHE A CA 1
ATOM 577 C C . PHE A 1 72 ? 8.590 7.433 -19.729 1.00 86.69 72 PHE A C 1
ATOM 579 O O . PHE A 1 72 ? 7.862 6.833 -18.933 1.00 86.69 72 PHE A O 1
ATOM 586 N N . ASN A 1 73 ? 8.177 8.499 -20.416 1.00 89.69 73 ASN A N 1
ATOM 587 C CA . ASN A 1 73 ? 6.814 9.013 -20.328 1.00 89.69 73 ASN A CA 1
ATOM 588 C C . ASN A 1 73 ? 5.801 7.981 -20.846 1.00 89.69 73 ASN A C 1
ATOM 590 O O . ASN A 1 73 ? 4.864 7.630 -20.128 1.00 89.69 73 ASN A O 1
ATOM 594 N N . SER A 1 74 ? 6.038 7.407 -22.029 1.00 89.62 74 SER A N 1
ATOM 595 C CA . SER A 1 74 ? 5.199 6.339 -22.588 1.00 89.62 74 SER A CA 1
ATOM 596 C C . SER A 1 74 ? 5.175 5.078 -21.719 1.00 89.62 74 SER A C 1
ATOM 598 O O . SER A 1 74 ? 4.118 4.467 -21.550 1.00 89.62 74 SER A O 1
ATOM 600 N N . PHE A 1 75 ? 6.306 4.707 -21.112 1.00 85.19 75 PHE A N 1
ATOM 601 C CA . PHE A 1 75 ? 6.379 3.590 -20.171 1.00 85.19 75 PHE A CA 1
ATOM 602 C C . PHE A 1 75 ? 5.517 3.847 -18.935 1.00 85.19 75 PHE A C 1
ATOM 604 O O . PHE A 1 75 ? 4.728 2.987 -18.549 1.00 85.19 75 PHE A O 1
ATOM 611 N N . LYS A 1 76 ? 5.607 5.043 -18.343 1.00 83.38 76 LYS A N 1
ATOM 612 C CA . LYS A 1 76 ? 4.797 5.428 -17.181 1.00 83.38 76 LYS A CA 1
ATOM 613 C C . LYS A 1 76 ? 3.301 5.423 -17.501 1.00 83.38 76 LYS A C 1
ATOM 615 O O . LYS A 1 76 ? 2.516 4.910 -16.708 1.00 83.38 76 LYS A O 1
ATOM 620 N N . GLU A 1 77 ? 2.908 5.946 -18.660 1.00 85.62 77 GLU A N 1
ATOM 621 C CA . GLU A 1 77 ? 1.515 5.911 -19.119 1.00 85.62 77 GLU A CA 1
ATOM 622 C C . GLU A 1 77 ? 1.007 4.474 -19.315 1.00 85.62 77 GLU A C 1
ATOM 624 O O . GLU A 1 77 ? -0.092 4.143 -18.873 1.00 85.62 77 GLU A O 1
ATOM 629 N N . SER A 1 78 ? 1.820 3.603 -19.922 1.00 82.75 78 SER A N 1
ATOM 630 C CA . SER A 1 78 ? 1.497 2.182 -20.110 1.00 82.75 78 SER A CA 1
ATOM 631 C C . SER A 1 78 ? 1.328 1.446 -18.776 1.00 82.75 78 SER A C 1
ATOM 633 O O . SER A 1 78 ? 0.348 0.730 -18.570 1.00 82.75 78 SER A O 1
ATOM 635 N N . MET A 1 79 ? 2.240 1.681 -17.828 1.00 80.12 79 MET A N 1
ATOM 636 C CA . MET A 1 79 ? 2.164 1.129 -16.472 1.00 80.12 79 MET A CA 1
ATOM 637 C C . MET A 1 79 ? 0.893 1.590 -15.751 1.00 80.12 79 MET A C 1
ATOM 639 O O . MET A 1 79 ? 0.207 0.768 -15.144 1.00 80.12 79 MET A O 1
ATOM 643 N N . GLY A 1 80 ? 0.530 2.869 -15.892 1.00 80.75 80 GLY A N 1
ATOM 644 C CA . GLY A 1 80 ? -0.716 3.413 -15.352 1.00 80.75 80 GLY A CA 1
ATOM 645 C C . GLY A 1 80 ? -1.965 2.737 -15.927 1.00 80.75 80 GLY A C 1
ATOM 646 O O . GLY A 1 80 ? -2.871 2.392 -15.173 1.00 80.75 80 GLY A O 1
ATOM 647 N N . LEU A 1 81 ? -2.000 2.473 -17.239 1.00 81.19 81 LEU A N 1
ATOM 648 C CA . LEU A 1 81 ? -3.105 1.741 -17.878 1.00 81.19 81 LEU A CA 1
ATOM 649 C C . LEU A 1 81 ? -3.196 0.278 -17.427 1.00 81.19 81 LEU A C 1
ATOM 651 O O . LEU A 1 81 ? -4.294 -0.260 -17.320 1.00 81.19 81 LEU A O 1
ATOM 655 N N . MET A 1 82 ? -2.061 -0.358 -17.131 1.00 76.81 82 MET A N 1
ATOM 656 C CA . MET A 1 82 ? -2.013 -1.713 -16.566 1.00 76.81 82 MET A CA 1
ATOM 657 C C . MET A 1 82 ? -2.291 -1.750 -15.053 1.00 76.81 82 MET A C 1
ATOM 659 O O . MET A 1 82 ? -2.195 -2.813 -14.440 1.00 76.81 82 MET A O 1
ATOM 663 N N . GLY A 1 83 ? -2.624 -0.611 -14.434 1.00 72.81 83 GLY A N 1
ATOM 664 C CA . GLY A 1 83 ? -2.885 -0.508 -12.998 1.00 72.81 83 GLY A CA 1
ATOM 665 C C . GLY A 1 83 ? -1.640 -0.698 -12.126 1.00 72.81 83 GLY A C 1
ATOM 666 O O . GLY A 1 83 ? -1.760 -0.901 -10.918 1.00 72.81 83 GLY A O 1
ATOM 667 N N . MET A 1 84 ? -0.443 -0.647 -12.715 1.00 77.00 84 MET A N 1
ATOM 668 C CA . MET A 1 84 ? 0.804 -0.721 -11.967 1.00 77.00 84 MET A CA 1
ATOM 669 C C . MET A 1 84 ? 1.114 0.643 -11.352 1.00 77.00 84 MET A C 1
ATOM 671 O O . MET A 1 84 ? 1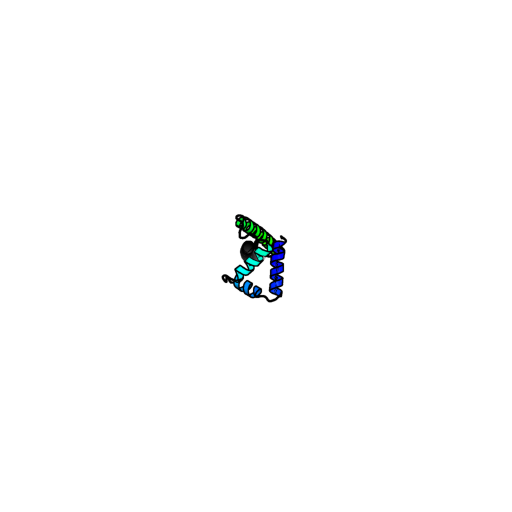.240 1.649 -12.049 1.00 77.00 84 MET A O 1
ATOM 675 N N . VAL A 1 85 ? 1.259 0.662 -10.031 1.00 69.94 85 VAL A N 1
ATOM 676 C CA . VAL A 1 85 ? 1.642 1.851 -9.263 1.00 69.94 85 VAL A CA 1
ATOM 677 C C . VAL A 1 85 ? 3.147 1.882 -9.033 1.00 69.94 85 VAL A C 1
ATOM 679 O O . VAL A 1 85 ? 3.818 0.845 -9.012 1.00 69.94 85 VAL A O 1
ATOM 682 N N . SER A 1 86 ? 3.698 3.077 -8.842 1.00 74.44 86 SER A N 1
ATOM 683 C CA . SER A 1 86 ? 5.103 3.216 -8.464 1.00 74.44 86 SER A CA 1
ATOM 684 C C . SER A 1 86 ? 5.383 2.528 -7.119 1.00 74.44 86 SER A C 1
ATOM 686 O O . SER A 1 86 ? 4.511 2.404 -6.255 1.00 74.44 86 SER A O 1
ATOM 688 N N . LYS A 1 87 ? 6.638 2.109 -6.898 1.00 75.69 87 LYS A N 1
ATOM 689 C CA . LYS A 1 87 ? 7.060 1.538 -5.606 1.0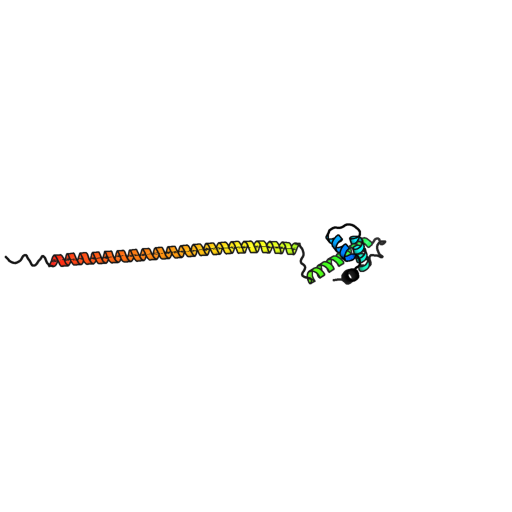0 75.69 87 LYS A CA 1
ATOM 690 C C . LYS A 1 87 ? 6.788 2.502 -4.448 1.00 75.69 87 LYS A C 1
ATOM 692 O O . LYS A 1 87 ? 6.445 2.061 -3.359 1.00 75.69 87 LYS A O 1
ATOM 697 N N . GLU A 1 88 ? 6.937 3.802 -4.680 1.00 76.62 88 GLU A N 1
ATOM 698 C CA . GLU A 1 88 ? 6.660 4.834 -3.684 1.00 76.62 88 GLU A CA 1
ATOM 699 C C . GLU A 1 88 ? 5.175 4.881 -3.307 1.00 76.62 88 GLU A C 1
ATOM 701 O O . GLU A 1 88 ? 4.846 4.854 -2.123 1.00 76.62 88 GLU A O 1
ATOM 706 N N . GLU A 1 89 ? 4.272 4.876 -4.290 1.00 74.75 89 GLU A N 1
ATOM 707 C CA . GLU A 1 89 ? 2.827 4.811 -4.042 1.00 74.75 89 GLU A CA 1
ATOM 708 C C . GLU A 1 89 ? 2.439 3.524 -3.310 1.00 74.75 89 GLU A C 1
ATOM 710 O O . GLU A 1 89 ? 1.673 3.580 -2.348 1.00 74.75 89 GLU A O 1
ATOM 715 N N . HIS A 1 90 ? 3.021 2.385 -3.695 1.00 79.44 90 HIS A N 1
ATOM 716 C CA . HIS A 1 90 ? 2.820 1.118 -2.996 1.00 79.44 90 HIS A CA 1
ATOM 717 C C . HIS A 1 90 ? 3.295 1.188 -1.537 1.00 79.44 90 HIS A C 1
ATOM 719 O O . HIS A 1 90 ? 2.558 0.815 -0.630 1.00 79.44 90 HIS A O 1
ATOM 725 N N . LEU A 1 91 ? 4.504 1.695 -1.276 1.00 82.19 91 LEU A N 1
ATOM 726 C CA . LEU A 1 91 ? 5.034 1.828 0.087 1.00 82.19 91 LEU A CA 1
ATOM 727 C C . LEU A 1 91 ? 4.216 2.811 0.933 1.00 82.19 91 LEU A C 1
ATOM 729 O O . LEU A 1 91 ? 3.969 2.553 2.110 1.00 82.19 91 LEU A O 1
ATOM 733 N N . ASN A 1 92 ? 3.758 3.913 0.339 1.00 86.69 92 ASN A N 1
ATOM 734 C CA . ASN A 1 92 ? 2.860 4.853 1.004 1.00 86.69 92 ASN A CA 1
ATOM 735 C C . ASN A 1 92 ? 1.512 4.204 1.337 1.00 86.69 92 ASN A C 1
ATOM 737 O O . ASN A 1 92 ? 0.962 4.456 2.410 1.00 86.69 92 ASN A O 1
ATOM 741 N N . LEU A 1 93 ? 0.984 3.360 0.447 1.00 87.50 93 LEU A N 1
ATOM 742 C CA . LEU A 1 93 ? -0.243 2.608 0.689 1.00 87.50 93 LEU A CA 1
ATOM 743 C C . LEU A 1 93 ? -0.064 1.579 1.812 1.00 87.50 93 LEU A C 1
ATOM 745 O O . LEU A 1 93 ? -0.899 1.528 2.711 1.00 87.50 93 LEU A O 1
ATOM 749 N N . VAL A 1 94 ? 1.041 0.828 1.808 1.00 89.31 94 VAL A N 1
ATOM 750 C CA . VAL A 1 94 ? 1.395 -0.116 2.882 1.00 89.31 94 VAL A CA 1
ATOM 751 C C . VAL A 1 94 ? 1.480 0.605 4.224 1.00 89.31 94 VAL A C 1
ATOM 753 O O . VAL A 1 94 ? 0.834 0.188 5.178 1.00 89.31 94 VAL A O 1
ATOM 756 N N . ARG A 1 95 ? 2.173 1.748 4.286 1.00 89.75 95 ARG A N 1
ATOM 757 C CA . ARG A 1 95 ? 2.269 2.543 5.518 1.00 89.75 95 ARG A CA 1
ATOM 758 C C . ARG A 1 95 ? 0.895 2.998 6.015 1.00 89.75 95 ARG A C 1
ATOM 760 O O . ARG A 1 95 ? 0.602 2.889 7.201 1.00 89.75 95 ARG A O 1
ATOM 767 N N . LYS A 1 96 ? 0.035 3.497 5.117 1.00 91.31 96 LYS A N 1
ATOM 768 C CA . LYS A 1 96 ? -1.343 3.888 5.471 1.00 91.31 96 LYS A CA 1
ATOM 769 C C . LYS A 1 96 ? -2.145 2.704 6.002 1.00 91.31 96 LYS A C 1
ATOM 771 O O . LYS A 1 96 ? -2.894 2.874 6.959 1.00 91.31 96 LYS A O 1
ATOM 776 N N . TYR A 1 97 ? -1.990 1.534 5.388 1.00 91.88 97 TYR A N 1
ATOM 777 C CA . TYR A 1 97 ? -2.644 0.309 5.827 1.00 91.88 97 TYR A CA 1
ATOM 778 C C . TYR A 1 97 ? -2.179 -0.106 7.227 1.00 91.88 97 TYR A C 1
ATOM 780 O O . TYR A 1 97 ? -3.018 -0.363 8.083 1.00 91.88 97 TYR A O 1
ATOM 788 N N . GLU A 1 98 ? -0.872 -0.089 7.491 1.00 91.00 98 GLU A N 1
ATOM 789 C CA . GLU A 1 98 ? -0.311 -0.387 8.815 1.00 91.00 98 GLU A CA 1
ATOM 790 C C . GLU A 1 98 ? -0.840 0.577 9.884 1.00 91.00 98 GLU A C 1
ATOM 792 O O . GLU A 1 98 ? -1.351 0.132 10.908 1.00 91.00 98 GLU A O 1
ATOM 797 N N . THR A 1 99 ? -0.831 1.889 9.616 1.00 92.50 99 THR A N 1
ATOM 798 C CA . THR A 1 99 ? -1.389 2.891 10.542 1.00 92.50 99 THR A CA 1
ATOM 799 C C . THR A 1 99 ? -2.885 2.687 10.787 1.00 92.50 99 THR A C 1
ATOM 801 O O . THR A 1 99 ? -3.377 2.899 11.895 1.00 92.50 99 THR A O 1
ATOM 804 N N . LEU A 1 100 ? -3.646 2.326 9.751 1.00 92.56 100 LEU A N 1
ATOM 805 C CA . LEU A 1 100 ? -5.082 2.103 9.893 1.00 92.56 100 LEU A CA 1
ATOM 806 C C . LEU A 1 100 ? -5.370 0.829 10.692 1.00 92.56 100 LEU A C 1
ATOM 808 O O . LEU A 1 100 ? -6.272 0.832 11.526 1.00 92.56 100 LEU A O 1
ATOM 812 N N . LYS A 1 101 ? -4.583 -0.224 10.469 1.00 94.12 101 LYS A N 1
ATOM 813 C CA . LYS A 1 101 ? -4.669 -1.479 11.212 1.00 94.12 101 LYS A CA 1
ATOM 814 C C . LYS A 1 101 ? -4.389 -1.263 12.699 1.00 94.12 101 LYS A C 1
ATOM 816 O O . LYS A 1 101 ? -5.197 -1.674 13.521 1.00 94.12 101 LYS A O 1
ATOM 821 N N . GLU A 1 102 ? -3.323 -0.540 13.032 1.00 93.62 102 GLU A N 1
ATOM 822 C CA . GLU A 1 102 ? -2.995 -0.186 14.419 1.00 93.62 102 GLU A CA 1
ATOM 823 C C . GLU A 1 102 ? -4.121 0.626 15.083 1.00 93.62 102 GLU A C 1
ATOM 825 O O . GLU A 1 102 ? -4.496 0.384 16.229 1.00 93.62 102 GLU A O 1
ATOM 830 N N . LYS A 1 103 ? -4.727 1.577 14.359 1.00 93.56 103 LYS A N 1
ATOM 831 C CA . LYS A 1 103 ? -5.888 2.325 14.870 1.00 93.56 103 LYS A CA 1
ATOM 832 C C . LYS A 1 103 ? -7.097 1.431 15.122 1.00 93.56 103 LYS A C 1
ATOM 834 O O . LYS A 1 103 ? -7.773 1.639 16.123 1.00 93.56 103 LYS A O 1
ATOM 839 N N . ALA A 1 104 ? -7.372 0.479 14.233 1.00 93.25 104 ALA A N 1
ATOM 840 C CA . ALA A 1 104 ? -8.474 -0.461 14.402 1.00 93.25 104 ALA A CA 1
ATOM 841 C C . ALA A 1 104 ? -8.255 -1.350 15.635 1.00 93.25 104 ALA A C 1
ATOM 843 O O . ALA A 1 104 ? -9.154 -1.462 16.462 1.00 93.25 104 ALA A O 1
ATOM 844 N N . GLU A 1 105 ? -7.044 -1.884 15.815 1.00 93.44 105 GLU A N 1
ATOM 845 C CA . GLU A 1 105 ? -6.674 -2.677 16.996 1.00 93.44 105 GLU A CA 1
ATOM 846 C C . GLU A 1 105 ? -6.833 -1.860 18.294 1.00 93.44 105 GLU A C 1
ATOM 848 O O . GLU A 1 105 ? -7.515 -2.297 19.220 1.00 93.44 105 GLU A O 1
ATOM 853 N N . ASN A 1 106 ? -6.329 -0.621 18.328 1.00 92.62 106 ASN A N 1
ATOM 854 C CA . ASN A 1 106 ? -6.496 0.285 19.473 1.00 92.62 106 ASN A CA 1
ATOM 855 C C . ASN A 1 106 ? -7.973 0.614 19.772 1.00 92.62 106 ASN A C 1
ATOM 857 O O . ASN A 1 106 ? -8.384 0.729 20.933 1.00 92.62 106 ASN A O 1
ATOM 861 N N . GLN A 1 107 ? -8.788 0.798 18.729 1.00 90.81 107 GLN A N 1
ATOM 862 C CA . GLN A 1 107 ? -10.223 1.039 18.879 1.00 90.81 107 GLN A CA 1
ATOM 863 C C . GLN A 1 107 ? -10.943 -0.196 19.425 1.00 90.81 107 GLN A C 1
ATOM 865 O O . GLN A 1 107 ? -11.766 -0.053 20.330 1.00 90.81 107 GLN A O 1
ATOM 870 N N . ASP A 1 108 ? -10.608 -1.391 18.945 1.00 92.62 108 ASP A N 1
ATOM 871 C CA . ASP A 1 108 ? -11.180 -2.647 19.433 1.00 92.62 108 ASP A CA 1
ATOM 872 C C . ASP A 1 108 ? -10.815 -2.906 20.901 1.00 92.62 108 ASP A C 1
ATOM 874 O O . ASP A 1 108 ? -11.683 -3.280 21.698 1.00 92.62 108 ASP A O 1
ATOM 878 N N . GLU A 1 109 ? -9.570 -2.633 21.301 1.00 92.88 109 GLU A N 1
ATOM 879 C CA . GLU A 1 109 ? -9.146 -2.694 22.705 1.00 92.88 109 GLU A CA 1
ATOM 880 C C . GLU A 1 109 ? -9.915 -1.698 23.577 1.00 92.88 109 GLU A C 1
ATOM 882 O O . GLU A 1 109 ? -10.440 -2.064 24.634 1.00 92.88 109 GLU A O 1
ATOM 887 N N . THR A 1 110 ? -10.067 -0.459 23.106 1.00 91.69 110 THR A N 1
ATOM 888 C CA . THR A 1 110 ? -10.841 0.572 23.809 1.00 91.69 110 THR A CA 1
ATOM 889 C C . THR A 1 110 ? -12.303 0.156 23.967 1.00 91.69 110 THR A C 1
ATOM 891 O O . THR A 1 110 ? -12.865 0.263 25.057 1.00 91.69 110 THR A O 1
ATOM 894 N N . ILE A 1 111 ? -12.932 -0.365 22.910 1.00 92.94 111 ILE A N 1
ATOM 895 C CA . ILE A 1 111 ? -14.317 -0.8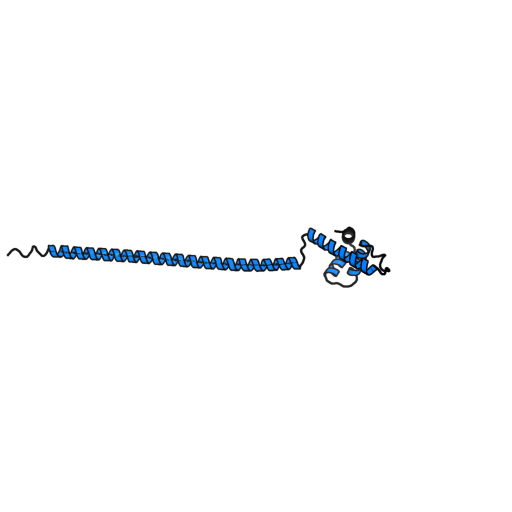53 22.952 1.00 92.94 111 ILE A CA 1
ATOM 896 C C . ILE A 1 111 ? -14.443 -2.008 23.947 1.00 92.94 111 ILE A C 1
ATOM 898 O O . ILE A 1 111 ? -15.405 -2.054 24.718 1.00 92.94 111 ILE A O 1
ATOM 902 N N . ARG A 1 112 ? -13.482 -2.936 23.962 1.00 92.38 112 ARG A N 1
ATOM 903 C CA . ARG A 1 112 ? -13.470 -4.062 24.901 1.00 92.38 112 ARG A CA 1
ATOM 904 C C . ARG A 1 112 ? -13.380 -3.584 26.347 1.00 92.38 112 ARG A C 1
ATOM 906 O O . ARG A 1 112 ? -14.161 -4.042 27.180 1.00 92.38 112 ARG A O 1
ATOM 913 N N . HIS A 1 113 ? -12.480 -2.646 26.623 1.00 93.25 113 HIS A N 1
ATOM 914 C CA . HIS A 1 113 ? -12.315 -2.052 27.945 1.00 93.25 113 HIS A CA 1
ATOM 915 C C . HIS A 1 113 ? -13.578 -1.301 28.393 1.00 93.25 113 HIS A C 1
ATOM 917 O O . HIS A 1 113 ? -14.077 -1.523 29.493 1.00 93.25 113 HIS A O 1
ATOM 923 N N . LEU A 1 114 ? -14.171 -0.482 27.519 1.00 90.69 114 LEU A N 1
ATOM 924 C CA . LEU A 1 114 ? -15.413 0.233 27.826 1.00 90.69 114 LEU A CA 1
ATOM 925 C C . LEU A 1 114 ? -16.587 -0.717 28.098 1.00 90.69 114 LEU A C 1
ATOM 927 O O . LEU A 1 114 ? -17.378 -0.467 29.004 1.00 90.69 114 LEU A O 1
ATOM 931 N N . ARG A 1 115 ? -16.700 -1.824 27.353 1.00 88.50 115 ARG A N 1
ATOM 932 C CA . ARG A 1 115 ? -17.720 -2.856 27.611 1.00 88.50 115 ARG A CA 1
ATOM 933 C C . ARG A 1 115 ? -17.523 -3.540 28.964 1.00 88.50 115 ARG A C 1
ATOM 935 O O . ARG A 1 115 ? -18.516 -3.824 29.626 1.00 88.50 115 ARG A O 1
ATOM 942 N N . MET A 1 116 ? -16.276 -3.780 29.370 1.00 90.44 116 MET A N 1
ATOM 943 C CA . MET A 1 116 ? -15.953 -4.339 30.685 1.00 90.44 116 MET A CA 1
ATOM 944 C C . MET A 1 116 ? -16.393 -3.390 31.805 1.00 90.44 116 MET A C 1
ATOM 946 O O . MET A 1 116 ? -17.179 -3.796 32.655 1.00 90.44 116 MET A O 1
ATOM 950 N N . LEU A 1 117 ? -16.001 -2.112 31.728 1.00 90.25 117 LEU A N 1
ATOM 951 C CA . LEU A 1 117 ? -16.394 -1.089 32.704 1.00 90.25 117 LEU A CA 1
ATOM 952 C C . LEU A 1 117 ? -17.915 -0.908 32.800 1.00 90.25 117 LEU A C 1
ATOM 954 O O . LEU A 1 117 ? -18.458 -0.723 33.887 1.00 90.25 117 LEU A O 1
ATOM 958 N N . LEU A 1 118 ? -18.625 -0.952 31.668 1.00 85.56 118 LEU A N 1
ATOM 959 C CA . LEU A 1 118 ? -20.089 -0.891 31.665 1.00 85.56 118 LEU A CA 1
ATOM 960 C C . LEU A 1 118 ? -20.714 -2.109 32.356 1.00 85.56 118 LEU A C 1
ATOM 962 O O . LEU A 1 118 ? -21.698 -1.950 33.074 1.00 85.56 118 LEU A O 1
ATOM 966 N N . GLY A 1 119 ? -20.143 -3.300 32.159 1.00 86.88 119 GLY A N 1
ATOM 967 C CA . GLY A 1 119 ? -20.567 -4.516 32.850 1.00 86.88 119 GLY A CA 1
ATOM 968 C C . GLY A 1 119 ? -20.338 -4.439 34.360 1.00 86.88 119 GLY A C 1
ATOM 969 O O . GLY A 1 119 ? -21.253 -4.729 35.125 1.00 86.88 119 GLY A O 1
ATOM 970 N N . GLU A 1 120 ? -19.156 -3.993 34.789 1.00 84.19 120 GLU A N 1
ATOM 971 C CA . GLU A 1 120 ? -18.824 -3.789 36.208 1.00 84.19 120 GLU A CA 1
ATOM 972 C C . GLU A 1 120 ? -19.778 -2.789 36.868 1.00 84.19 120 GLU A C 1
ATOM 974 O O . GLU A 1 120 ? -20.369 -3.085 37.905 1.00 84.19 120 GLU A O 1
ATOM 979 N N . LYS A 1 121 ? -20.026 -1.648 36.218 1.00 84.62 121 LYS A N 1
ATOM 980 C CA . LYS A 1 121 ? -20.942 -0.626 36.732 1.00 84.62 121 LYS A CA 1
ATOM 981 C C . LYS A 1 121 ? -22.387 -1.125 36.858 1.00 84.62 121 LYS A C 1
ATOM 983 O O . LYS A 1 121 ? -23.071 -0.773 37.817 1.00 84.62 121 LYS A O 1
ATOM 988 N N . ASP A 1 122 ? -22.866 -1.930 35.907 1.00 83.94 122 ASP A N 1
ATOM 989 C CA . ASP A 1 122 ? -24.214 -2.518 35.972 1.00 83.94 122 ASP A CA 1
ATOM 990 C C . ASP A 1 122 ? -24.333 -3.531 37.126 1.00 83.94 122 ASP A C 1
ATOM 992 O O . ASP A 1 122 ? -25.363 -3.591 37.803 1.00 83.94 122 ASP A O 1
ATOM 996 N N . ILE A 1 123 ? -23.265 -4.289 37.405 1.00 80.12 123 ILE A N 1
ATOM 997 C CA . ILE A 1 123 ? -23.190 -5.191 38.565 1.00 80.12 123 ILE A CA 1
ATOM 998 C C . ILE A 1 123 ? -23.225 -4.387 39.871 1.00 80.12 123 ILE A C 1
ATOM 1000 O O . ILE A 1 123 ? -24.071 -4.662 40.724 1.00 80.12 123 ILE A O 1
ATOM 1004 N N . GLU A 1 124 ? -22.385 -3.357 40.006 1.00 82.75 124 GLU A N 1
ATOM 1005 C CA . GLU A 1 124 ? -22.347 -2.493 41.195 1.00 82.75 124 GLU A CA 1
ATOM 1006 C C . GLU A 1 124 ? -23.706 -1.829 41.465 1.00 82.75 124 GLU A C 1
ATOM 1008 O O . GLU A 1 124 ? -24.200 -1.829 42.596 1.00 82.75 124 GLU A O 1
ATOM 1013 N N . GLN A 1 125 ? -24.362 -1.300 40.427 1.00 79.94 125 GLN A N 1
ATOM 1014 C CA . GLN A 1 125 ? -25.656 -0.630 40.568 1.00 79.94 125 GLN A CA 1
ATOM 1015 C C . GLN A 1 125 ? -26.762 -1.594 41.028 1.00 79.94 125 GLN A C 1
ATOM 1017 O O . GLN A 1 125 ? -27.609 -1.223 41.853 1.00 79.94 125 GLN A O 1
ATOM 1022 N N . LYS A 1 126 ? -26.756 -2.837 40.530 1.00 85.12 126 LYS A N 1
ATOM 1023 C CA . LYS A 1 126 ? -27.692 -3.882 40.970 1.00 85.12 126 LYS A CA 1
ATOM 1024 C C . LYS A 1 126 ? -27.433 -4.296 42.412 1.00 85.12 126 LYS A C 1
ATOM 1026 O O . LYS A 1 126 ? -28.389 -4.432 43.174 1.00 85.12 126 LYS A O 1
ATOM 1031 N N . GLU A 1 127 ? -26.170 -4.438 42.806 1.00 85.44 127 GLU A N 1
ATOM 1032 C CA . GLU A 1 127 ? -25.800 -4.806 44.173 1.00 85.44 127 GLU A CA 1
ATOM 1033 C C . GLU A 1 127 ? -26.216 -3.728 45.187 1.00 85.44 127 GLU A C 1
ATOM 1035 O O . GLU A 1 127 ? -26.817 -4.042 46.217 1.00 85.44 127 GLU A O 1
ATOM 1040 N N . ILE A 1 128 ? -25.983 -2.447 44.873 1.00 84.06 128 ILE A N 1
ATOM 1041 C CA . ILE A 1 128 ? -26.417 -1.318 45.713 1.00 84.06 128 ILE A CA 1
ATOM 1042 C C . ILE A 1 128 ? -27.946 -1.292 45.839 1.00 84.06 128 ILE A C 1
ATOM 1044 O O . ILE A 1 128 ? -28.474 -1.135 46.942 1.00 84.06 128 ILE A O 1
ATOM 1048 N N . SER A 1 129 ? -28.663 -1.487 44.729 1.00 86.38 129 SER A N 1
ATOM 1049 C CA . SER A 1 129 ? -30.132 -1.499 44.721 1.00 86.38 129 SER A CA 1
ATOM 1050 C C . SER A 1 129 ? -30.703 -2.656 45.552 1.00 86.38 129 SER A C 1
ATOM 1052 O O . SER A 1 129 ? -31.655 -2.457 46.307 1.00 86.38 129 SER A O 1
ATOM 1054 N N . GLY A 1 130 ? -30.092 -3.845 45.472 1.00 87.94 130 GLY A N 1
ATOM 1055 C CA . GLY A 1 130 ? -30.463 -5.004 46.288 1.00 87.94 130 GLY A CA 1
ATOM 1056 C C . GLY A 1 130 ? -30.267 -4.753 47.784 1.00 87.94 130 GLY A C 1
ATOM 1057 O O . GLY A 1 130 ? -31.205 -4.929 48.562 1.00 87.94 130 GLY A O 1
ATOM 1058 N N . LYS A 1 131 ? -29.095 -4.238 48.182 1.00 87.75 131 LYS A N 1
ATOM 1059 C CA . LYS A 1 131 ? -28.803 -3.878 49.583 1.00 87.75 131 LYS A CA 1
ATOM 1060 C C . LYS A 1 131 ? -29.772 -2.828 50.123 1.00 87.75 131 LYS A C 1
ATOM 1062 O O . LYS A 1 131 ? -30.224 -2.927 51.262 1.00 87.75 131 LYS A O 1
ATOM 1067 N N . PHE A 1 132 ? -30.129 -1.833 49.311 1.00 88.75 132 PHE A N 1
ATOM 1068 C CA . PHE A 1 132 ? -31.109 -0.821 49.704 1.00 88.75 132 PHE A CA 1
ATOM 1069 C C . PHE A 1 132 ? -32.500 -1.429 49.936 1.00 88.75 132 PHE A C 1
ATOM 1071 O O . PHE A 1 132 ? -33.173 -1.094 50.911 1.00 88.75 132 PHE A O 1
ATOM 1078 N N . GLN A 1 133 ? -32.922 -2.362 49.078 1.00 91.69 133 GLN A N 1
ATOM 1079 C CA . GLN A 1 133 ? -34.193 -3.068 49.236 1.00 91.69 133 GLN A CA 1
ATOM 1080 C C . GLN A 1 133 ? -34.219 -3.942 50.501 1.00 91.69 133 GLN A C 1
ATOM 1082 O O . GLN A 1 133 ? -35.241 -3.988 51.189 1.00 91.69 133 GLN A O 1
ATOM 1087 N N . GLU A 1 134 ? -33.114 -4.614 50.828 1.00 93.38 134 GLU A N 1
ATOM 1088 C CA . GLU A 1 134 ? -32.972 -5.374 52.077 1.00 93.38 134 GLU A CA 1
ATOM 1089 C C . GLU A 1 134 ? -33.046 -4.470 53.310 1.00 93.38 134 GLU A C 1
ATOM 1091 O O . GLU A 1 134 ? -33.787 -4.771 54.247 1.00 93.38 134 GLU A O 1
ATOM 1096 N N . LEU A 1 135 ? -32.356 -3.325 53.286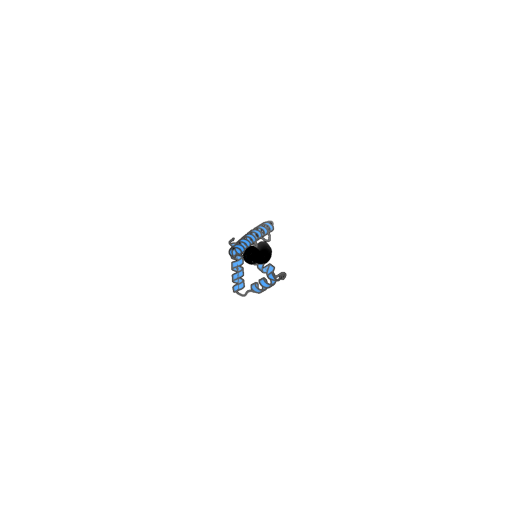 1.00 93.44 135 LEU A N 1
ATOM 1097 C CA . LEU A 1 135 ? -32.392 -2.346 54.372 1.00 93.44 135 LEU A CA 1
ATOM 1098 C C . LEU A 1 135 ? -33.816 -1.814 54.602 1.00 93.44 135 LEU A C 1
ATOM 1100 O O . LEU A 1 135 ? -34.279 -1.746 55.740 1.00 93.44 135 LEU A O 1
ATOM 1104 N N . ALA A 1 136 ? -34.535 -1.493 53.522 1.00 91.06 136 ALA A N 1
ATOM 1105 C CA . ALA A 1 136 ? -35.915 -1.019 53.590 1.00 91.06 136 ALA A CA 1
ATOM 1106 C C . ALA A 1 136 ? -36.872 -2.079 54.164 1.00 91.06 136 ALA A C 1
ATOM 1108 O O . ALA A 1 136 ? -37.753 -1.749 54.965 1.00 91.06 136 ALA A O 1
ATOM 1109 N N . LYS A 1 137 ? -36.687 -3.359 53.804 1.00 93.75 137 LYS A N 1
ATOM 1110 C CA . LYS A 1 137 ? -37.441 -4.471 54.407 1.00 93.75 137 LYS A CA 1
ATOM 1111 C C . LYS A 1 137 ? -37.141 -4.595 55.897 1.00 93.75 137 LYS A C 1
ATOM 1113 O O . LYS A 1 137 ? -38.070 -4.559 56.693 1.00 93.75 137 LYS A O 1
ATOM 1118 N N . SER A 1 138 ? -35.863 -4.622 56.278 1.00 94.31 138 SER A N 1
ATOM 1119 C CA . SER A 1 138 ? -35.464 -4.707 57.687 1.00 94.31 138 SER A CA 1
ATOM 1120 C C . SER A 1 138 ? -36.023 -3.551 58.518 1.00 94.31 138 SER A C 1
ATOM 1122 O O . SER A 1 138 ? -36.466 -3.771 59.642 1.00 94.31 138 SER A O 1
ATOM 1124 N N . GLN A 1 139 ? -36.019 -2.325 57.991 1.00 90.81 139 GLN A N 1
ATOM 1125 C CA . GLN A 1 139 ? -36.587 -1.170 58.687 1.00 90.81 139 GLN A CA 1
ATOM 1126 C C . GLN A 1 139 ? -38.112 -1.284 58.827 1.00 90.81 139 GLN A C 1
ATOM 1128 O O . GLN A 1 139 ? -38.668 -0.928 59.866 1.00 90.81 139 GLN A O 1
ATOM 1133 N N . THR A 1 140 ? -38.788 -1.804 57.798 1.00 93.50 140 THR A N 1
ATOM 1134 C CA . THR A 1 140 ? -40.234 -2.065 57.835 1.00 93.50 140 THR A CA 1
ATOM 1135 C C . THR A 1 140 ? -40.572 -3.102 58.902 1.00 93.50 140 THR A C 1
ATOM 1137 O O . THR A 1 140 ? -41.489 -2.879 59.691 1.00 93.50 140 THR A O 1
ATOM 1140 N N . ASP A 1 141 ? -39.809 -4.190 58.973 1.00 93.69 141 ASP A N 1
ATOM 1141 C CA . ASP A 1 141 ? -40.002 -5.254 59.959 1.00 93.69 141 ASP A CA 1
ATOM 1142 C C . ASP A 1 141 ? -39.774 -4.733 61.385 1.00 93.69 141 ASP A C 1
ATOM 1144 O O . ASP A 1 141 ? -40.621 -4.927 62.257 1.00 93.69 141 ASP A O 1
ATOM 1148 N N . GLN A 1 142 ? -38.696 -3.971 61.606 1.00 92.44 142 GLN A N 1
ATOM 1149 C CA . GLN A 1 142 ? -38.418 -3.317 62.891 1.00 92.44 142 GLN A CA 1
ATOM 1150 C C . GLN A 1 142 ? -39.535 -2.353 63.304 1.00 92.44 142 GLN A C 1
ATOM 1152 O O . GLN A 1 142 ? -39.927 -2.306 64.471 1.00 92.44 142 GLN A O 1
ATOM 1157 N N . PHE A 1 143 ? -40.079 -1.587 62.356 1.00 94.06 143 PHE A N 1
ATOM 1158 C CA . PHE A 1 143 ? -41.206 -0.702 62.629 1.00 94.06 143 PHE A CA 1
ATOM 1159 C C . PHE A 1 143 ? -42.469 -1.491 62.996 1.00 94.06 143 PHE A C 1
ATOM 1161 O O . PHE A 1 143 ? -43.143 -1.154 63.970 1.00 94.06 143 PHE A O 1
ATOM 1168 N N . GLN A 1 144 ? -42.786 -2.557 62.257 1.00 91.69 144 GLN A N 1
ATOM 1169 C CA . GLN A 1 144 ? -43.923 -3.425 62.570 1.00 91.69 144 GLN A CA 1
ATOM 1170 C C . GLN A 1 144 ? -43.780 -4.075 63.949 1.00 91.69 144 GLN A C 1
ATOM 1172 O O . GLN A 1 144 ? -44.754 -4.129 64.705 1.00 91.69 144 GLN A O 1
ATOM 1177 N N . GLU A 1 145 ? -42.577 -4.524 64.301 1.00 93.06 145 GLU A N 1
ATOM 1178 C CA . GLU A 1 145 ? -42.273 -5.092 65.611 1.00 93.06 145 GLU A CA 1
ATOM 1179 C C . GLU A 1 145 ? -42.449 -4.056 66.726 1.00 93.06 145 GLU A C 1
ATOM 1181 O O . GLU A 1 145 ? -43.114 -4.328 67.727 1.00 93.06 145 GLU A O 1
ATOM 1186 N N . LEU A 1 146 ? -41.964 -2.830 66.520 1.00 92.62 146 LEU A N 1
ATOM 1187 C CA . LEU A 1 146 ? -42.163 -1.724 67.450 1.00 92.62 146 LEU A CA 1
ATOM 1188 C C . LEU A 1 146 ? -43.656 -1.430 67.654 1.00 92.62 146 LEU A C 1
ATOM 1190 O O . LEU A 1 146 ? -44.116 -1.374 68.794 1.00 92.62 146 LEU A O 1
ATOM 1194 N N . VAL A 1 147 ? -44.445 -1.325 66.580 1.00 91.06 147 VAL A N 1
ATOM 1195 C CA . VAL A 1 147 ? -45.902 -1.115 66.673 1.00 91.06 147 VAL A CA 1
ATOM 1196 C C . VAL A 1 147 ? -46.589 -2.270 67.408 1.00 91.06 147 VAL A C 1
ATOM 1198 O O . VAL A 1 147 ? -47.483 -2.037 68.227 1.00 91.06 147 VAL A O 1
ATOM 1201 N N . LYS A 1 148 ? -46.173 -3.515 67.157 1.00 91.69 148 LYS A N 1
ATOM 1202 C CA . LYS A 1 148 ? -46.706 -4.699 67.843 1.00 91.69 148 LYS A CA 1
ATOM 1203 C C . LYS A 1 148 ? -46.398 -4.665 69.341 1.00 91.69 148 LYS A C 1
ATOM 1205 O O . LYS A 1 148 ? -47.308 -4.886 70.141 1.00 91.69 148 LYS A O 1
ATOM 1210 N N . ASN A 1 149 ? -45.168 -4.316 69.713 1.00 90.75 149 ASN A N 1
ATOM 1211 C CA . ASN A 1 149 ? -44.738 -4.174 71.104 1.00 90.75 149 ASN A CA 1
ATOM 1212 C C . ASN A 1 149 ? -45.497 -3.040 71.810 1.00 90.75 149 ASN A C 1
ATOM 1214 O O . ASN A 1 149 ? -46.004 -3.230 72.915 1.00 90.75 149 ASN A O 1
ATOM 1218 N N . PHE A 1 150 ? -45.678 -1.890 71.152 1.00 87.00 150 PHE A N 1
ATOM 1219 C CA . PHE A 1 150 ? -46.505 -0.798 71.677 1.00 87.00 150 PHE A CA 1
ATOM 1220 C C . PHE A 1 150 ? -47.962 -1.226 71.886 1.00 87.00 150 PHE A C 1
ATOM 1222 O O . PHE A 1 150 ? -48.539 -0.952 72.939 1.00 87.00 150 PHE A O 1
ATOM 1229 N N . ARG A 1 151 ? -48.557 -1.945 70.924 1.00 83.81 151 ARG A N 1
ATOM 1230 C CA . ARG A 1 151 ? -49.921 -2.476 71.055 1.00 83.81 151 ARG A CA 1
ATOM 1231 C C . ARG A 1 151 ? -50.032 -3.460 72.225 1.00 83.81 151 ARG A C 1
ATOM 1233 O O . ARG A 1 151 ? -50.996 -3.376 72.980 1.00 83.81 151 ARG A O 1
ATOM 1240 N N . GLN A 1 152 ? -49.054 -4.348 72.408 1.00 83.75 152 GLN A N 1
ATOM 1241 C CA . GLN A 1 152 ? -49.020 -5.284 73.537 1.00 83.75 152 GLN A CA 1
ATOM 1242 C C . GLN A 1 152 ? -48.883 -4.577 74.889 1.00 83.75 152 GLN A C 1
ATOM 1244 O O . GLN A 1 152 ? -49.590 -4.946 75.824 1.00 83.75 152 GLN A O 1
ATOM 1249 N N . CYS A 1 153 ? -48.057 -3.533 75.002 1.00 77.50 153 CYS A N 1
ATOM 1250 C CA . CYS A 1 153 ? -47.960 -2.735 76.229 1.00 77.50 153 CYS A CA 1
ATOM 1251 C C . CYS A 1 153 ? -49.298 -2.075 76.606 1.00 77.50 153 CYS A C 1
ATOM 1253 O O . CYS A 1 153 ? -49.664 -2.063 77.781 1.00 77.50 153 CYS A O 1
ATOM 1255 N N . TYR A 1 154 ? -50.058 -1.579 75.625 1.00 71.88 154 TYR A N 1
ATOM 1256 C CA . TYR A 1 154 ? -51.381 -0.978 75.848 1.00 71.88 154 TYR A CA 1
ATOM 1257 C C . TYR A 1 154 ? -52.497 -2.009 76.112 1.00 71.88 154 TYR A C 1
ATOM 1259 O O . TYR A 1 154 ? -53.413 -1.763 76.896 1.00 71.88 154 TYR A O 1
ATOM 1267 N N . GLN A 1 155 ? -52.423 -3.194 75.506 1.00 66.94 155 GLN A N 1
ATOM 1268 C CA . GLN A 1 155 ? -53.375 -4.283 75.769 1.00 66.94 155 GLN A CA 1
ATOM 1269 C C . GLN A 1 155 ? -53.093 -5.004 77.100 1.00 66.94 155 GLN A C 1
ATOM 1271 O O . GLN A 1 155 ? -54.020 -5.433 77.776 1.00 66.94 155 GLN A O 1
ATOM 1276 N N . GLY A 1 156 ? -51.833 -5.091 77.533 1.00 56.78 156 GLY A N 1
ATOM 1277 C CA . GLY A 1 156 ? -51.454 -5.670 78.829 1.00 56.78 156 GLY A CA 1
ATOM 1278 C C . GLY A 1 156 ? -51.681 -4.746 80.031 1.00 56.78 156 GLY A C 1
ATOM 1279 O O . GLY A 1 156 ? -51.700 -5.208 81.170 1.00 56.78 156 GLY A O 1
ATOM 1280 N N . SER A 1 157 ? -51.862 -3.443 79.800 1.00 48.91 157 SER A N 1
ATOM 1281 C CA . SER A 1 157 ? -52.195 -2.467 80.848 1.00 48.91 157 SER A CA 1
ATOM 1282 C C . SER A 1 157 ? -53.703 -2.298 81.063 1.00 48.91 157 SER A C 1
ATOM 1284 O O . SER A 1 157 ? -54.097 -1.850 82.135 1.00 48.91 157 SER A O 1
ATOM 1286 N N . SER A 1 158 ? -54.547 -2.730 80.119 1.00 46.44 158 SER A N 1
ATOM 1287 C CA . SER A 1 158 ? -56.012 -2.745 80.274 1.00 46.44 158 SER A CA 1
ATOM 1288 C C . SER A 1 158 ? -56.547 -3.991 80.997 1.00 46.44 158 SER A C 1
ATOM 1290 O O . SER A 1 158 ? -57.622 -3.926 81.580 1.00 46.44 158 SER A O 1
ATOM 1292 N N . SER A 1 159 ? -55.790 -5.094 81.059 1.00 44.78 159 SER A N 1
ATOM 1293 C CA . SER A 1 159 ? -56.196 -6.316 81.777 1.00 44.78 159 SER A CA 1
ATOM 1294 C C . SER A 1 159 ? -55.843 -6.337 83.271 1.00 44.78 159 SER A C 1
ATOM 1296 O O . SER A 1 159 ? -56.336 -7.190 84.000 1.00 44.78 159 SER A O 1
ATOM 1298 N N . LYS A 1 160 ? -55.020 -5.399 83.768 1.00 46.94 160 LYS A N 1
ATOM 1299 C CA . LYS A 1 160 ? -54.632 -5.330 85.195 1.00 46.94 160 LYS A CA 1
ATOM 1300 C C . LYS A 1 160 ? -55.502 -4.407 86.053 1.00 46.94 160 LYS A C 1
ATOM 1302 O O . LYS A 1 160 ? -55.278 -4.321 87.259 1.00 46.94 160 LYS A O 1
ATOM 1307 N N . THR A 1 161 ? -56.474 -3.706 85.471 1.00 41.91 161 THR A N 1
ATOM 1308 C CA . THR A 1 161 ? -57.302 -2.733 86.208 1.00 41.91 161 THR A CA 1
ATOM 1309 C C . THR A 1 161 ? -58.625 -3.320 86.724 1.00 41.91 161 THR A C 1
ATOM 1311 O O . THR A 1 161 ? -59.251 -2.697 87.578 1.00 41.91 161 THR A O 1
ATOM 1314 N N . GLU A 1 162 ? -59.026 -4.528 86.310 1.00 42.78 162 GLU A N 1
ATOM 1315 C CA . GLU A 1 162 ? -60.304 -5.132 86.740 1.00 42.78 162 GLU A CA 1
ATOM 1316 C C . GLU A 1 162 ? -60.219 -6.060 87.973 1.00 42.78 162 GLU A C 1
ATOM 1318 O O . GLU A 1 162 ? -61.245 -6.332 88.585 1.00 42.78 162 GLU A O 1
ATOM 1323 N N . GLU A 1 163 ? -59.032 -6.462 88.450 1.00 41.78 163 GLU A N 1
ATOM 1324 C CA . GLU A 1 163 ? -58.904 -7.383 89.607 1.00 41.78 163 GLU A CA 1
ATOM 1325 C C . GLU A 1 163 ? -58.736 -6.713 90.992 1.00 41.78 163 GLU A C 1
ATOM 1327 O O . GLU A 1 163 ? -58.566 -7.399 91.997 1.00 41.78 163 GLU A O 1
ATOM 1332 N N . LYS A 1 164 ? -58.803 -5.377 91.106 1.00 43.50 164 LYS A N 1
ATOM 1333 C CA . LYS A 1 164 ? -58.644 -4.663 92.401 1.00 43.50 164 LYS A CA 1
ATOM 1334 C C . LYS A 1 164 ? -59.857 -3.839 92.850 1.00 43.50 164 LYS A C 1
ATOM 1336 O O . LYS A 1 164 ? -59.704 -2.820 93.522 1.00 43.50 164 LYS A O 1
ATOM 1341 N N . LYS A 1 165 ? -61.074 -4.282 92.529 1.00 42.31 165 LYS A N 1
ATOM 1342 C CA . LYS A 1 165 ? -62.310 -3.783 93.161 1.00 42.31 165 LYS A CA 1
ATOM 1343 C C . LYS A 1 165 ? -63.239 -4.948 93.503 1.00 42.31 165 LYS A C 1
ATOM 1345 O O . LYS A 1 165 ? -64.185 -5.220 92.776 1.00 42.31 165 LYS A O 1
ATOM 1350 N N . GLY A 1 166 ? -62.960 -5.632 94.607 1.00 47.94 166 GLY A N 1
ATOM 1351 C CA . GLY A 1 166 ? -63.835 -6.689 95.108 1.00 47.94 166 GLY A CA 1
ATOM 1352 C C . GLY A 1 166 ? -63.200 -7.543 96.196 1.00 47.94 166 GLY A C 1
ATOM 1353 O O . GLY A 1 166 ? -62.928 -8.709 95.948 1.00 47.94 166 GLY A O 1
ATOM 1354 N N . SER A 1 167 ? -62.949 -6.966 97.374 1.00 36.09 167 SER A N 1
ATOM 1355 C CA . SER A 1 167 ? -63.089 -7.641 98.673 1.00 36.09 167 SER A CA 1
ATOM 1356 C C . SER A 1 167 ? -63.024 -6.630 99.809 1.00 36.09 167 SER A C 1
ATOM 1358 O O . SER A 1 167 ? -62.375 -5.577 99.620 1.00 36.09 167 SER A O 1
#

Foldseek 3Di:
DDPLLVQLVVVLVVCVVVVPCLVVLVVCVVVVHDDDSVVVSVVSLCVSLVLVVVPPPPCSVVSVVVSVVVNVVVVVVVCVVVVHDDPVVVVVVVVVVVVVVVVVVVVVVVVVVVVVVVVVVVVVVVVVVVVVVVVVVVVVVVVVVVVVVVVCVVVVVVVPPPPPPDD